Protein AF-A0A0J1FDX6-F1 (afdb_monomer)

Solvent-accessible surface area (backbone atoms only — not comparable to full-atom values): 6084 Å² total; per-residue (Å²): 133,72,63,88,45,52,16,79,81,80,66,46,76,56,64,46,53,91,43,56,35,34,29,52,36,88,96,38,84,46,43,26,41,50,69,58,42,59,62,47,52,75,43,85,49,39,83,59,33,49,87,58,44,71,69,39,67,69,52,52,52,49,52,52,52,50,41,54,49,44,51,54,49,23,64,74,68,70,49,64,82,60,47,67,64,51,48,48,60,59,50,52,46,52,49,49,41,64,75,47,63,70,47,42,46,127

pLDDT: mean 74.62, std 10.08, range [46.06, 89.12]

Radius of gyration: 16.0 Å; Cα contacts (8 Å, |Δi|>4): 128; chains: 1; bounding box: 41×34×38 Å

Secondary structure (DSSP, 8-state):
-PPPEEPTTT--EE-BGGGEEEEEETTEEEEEEHHHHHHHHTSGGGGTB-SS-TT-HHHHHHHHHHHHHHHHHHHHH--TTHHHHHHHHHHHHHHHHHHTGGGSB-

Structure (mmCIF, N/CA/C/O backbone):
data_AF-A0A0J1FDX6-F1
#
_entry.id   AF-A0A0J1FDX6-F1
#
loop_
_atom_site.group_PDB
_atom_site.id
_atom_site.type_symbol
_atom_site.label_atom_id
_atom_site.label_alt_id
_atom_site.label_comp_id
_atom_site.label_asym_id
_atom_site.label_entity_id
_atom_site.label_seq_id
_atom_site.pdbx_PDB_ins_code
_atom_site.Cartn_x
_atom_site.Cartn_y
_atom_site.Cartn_z
_atom_site.occupancy
_atom_site.B_iso_or_equiv
_atom_site.auth_seq_id
_atom_site.auth_comp_id
_atom_site.auth_asym_id
_atom_site.auth_atom_id
_atom_site.pdbx_PDB_model_num
ATOM 1 N N . MET A 1 1 ? -17.006 16.453 -0.787 1.00 46.06 1 MET A N 1
ATOM 2 C CA . MET A 1 1 ? -17.830 15.560 0.056 1.00 46.06 1 MET A CA 1
ATOM 3 C C . MET A 1 1 ? -16.911 14.515 0.668 1.00 46.06 1 MET A C 1
ATOM 5 O O . MET A 1 1 ? -16.225 13.840 -0.091 1.00 46.06 1 MET A O 1
ATOM 9 N N . LYS A 1 2 ? -16.816 14.439 2.001 1.00 56.53 2 LYS A N 1
ATOM 10 C CA . LYS A 1 2 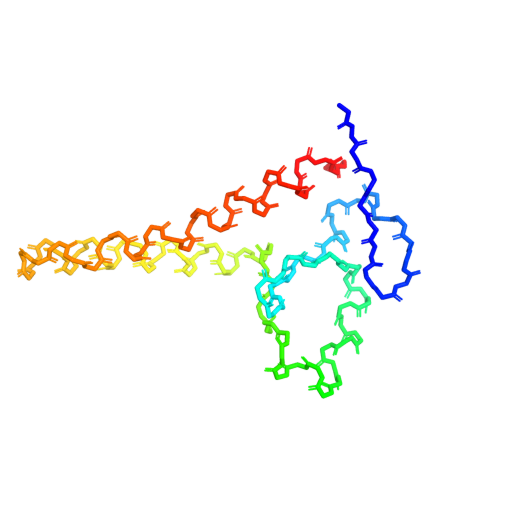? -16.143 13.319 2.676 1.00 56.53 2 LYS A CA 1
ATOM 11 C C . LYS A 1 2 ? -17.104 12.137 2.626 1.00 56.53 2 LYS A C 1
ATOM 13 O O . LYS A 1 2 ? -18.248 12.289 3.042 1.00 56.53 2 LYS A O 1
ATOM 18 N N . ARG A 1 3 ? -16.691 11.032 2.009 1.00 66.00 3 ARG A N 1
ATOM 19 C CA . ARG A 1 3 ? -17.470 9.794 2.041 1.00 66.00 3 ARG A CA 1
ATOM 20 C C . ARG A 1 3 ? -17.063 9.055 3.318 1.00 66.00 3 ARG A C 1
ATOM 22 O O . ARG A 1 3 ? -15.856 8.878 3.485 1.00 66.00 3 ARG A O 1
ATOM 29 N N . PRO A 1 4 ? -18.007 8.687 4.199 1.00 72.88 4 PRO A N 1
ATOM 30 C CA . PRO A 1 4 ? -17.687 7.859 5.353 1.00 72.88 4 PRO A CA 1
ATOM 31 C C . PRO A 1 4 ? -17.136 6.520 4.853 1.00 72.88 4 PRO A C 1
ATOM 33 O O . PRO A 1 4 ? -17.636 5.958 3.872 1.00 72.88 4 PRO A O 1
ATOM 36 N N . ILE A 1 5 ? -16.050 6.061 5.468 1.00 80.88 5 ILE A N 1
ATOM 37 C CA . ILE A 1 5 ? -15.396 4.797 5.126 1.00 80.88 5 ILE 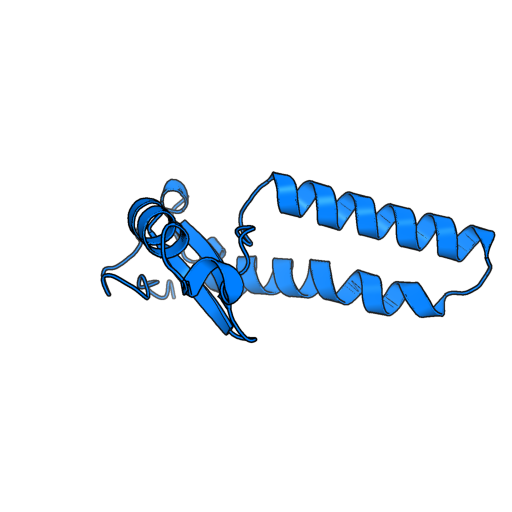A CA 1
ATOM 38 C C . ILE A 1 5 ? -15.783 3.798 6.199 1.00 80.88 5 ILE A C 1
ATOM 40 O O . ILE A 1 5 ? -15.547 4.037 7.376 1.00 80.88 5 ILE A O 1
ATOM 44 N N . TYR A 1 6 ? -16.365 2.678 5.785 1.00 84.88 6 TYR A N 1
ATOM 45 C CA . TYR A 1 6 ? -16.818 1.637 6.698 1.00 84.88 6 TYR A CA 1
ATOM 46 C C . TYR A 1 6 ? -15.839 0.470 6.710 1.00 84.88 6 TYR A C 1
ATOM 48 O O . TYR A 1 6 ? -15.299 0.081 5.670 1.00 84.88 6 TYR A O 1
ATOM 56 N N . CYS A 1 7 ? -15.631 -0.109 7.886 1.00 86.31 7 CYS A N 1
ATOM 57 C CA . CYS A 1 7 ? -14.858 -1.331 8.026 1.00 86.31 7 CYS A CA 1
ATOM 58 C C . CYS A 1 7 ? -15.628 -2.525 7.445 1.00 86.31 7 CYS A C 1
ATOM 60 O O . CYS A 1 7 ? -16.773 -2.764 7.814 1.00 86.31 7 CYS A O 1
ATOM 62 N N . GLU A 1 8 ? -14.990 -3.348 6.609 1.00 85.38 8 GLU A N 1
ATOM 63 C CA . GLU A 1 8 ? -15.662 -4.524 6.023 1.00 85.38 8 GLU A CA 1
ATOM 64 C C . GLU A 1 8 ? -15.972 -5.650 7.028 1.00 85.38 8 GLU A C 1
ATOM 66 O O . GLU A 1 8 ? -16.735 -6.555 6.703 1.00 85.38 8 GLU A O 1
ATOM 71 N N . LYS A 1 9 ? -15.408 -5.602 8.243 1.00 84.50 9 LYS A N 1
ATOM 72 C CA . LYS A 1 9 ? -15.629 -6.618 9.284 1.00 84.50 9 LYS A CA 1
ATOM 73 C C . LYS A 1 9 ? -16.714 -6.232 10.284 1.00 84.50 9 LYS A C 1
ATOM 75 O O . LYS A 1 9 ? -17.609 -7.026 10.547 1.00 84.50 9 LYS A O 1
ATOM 80 N N . CYS A 1 10 ? -16.604 -5.045 10.884 1.00 87.25 10 CYS A N 1
ATOM 81 C CA . CYS A 1 10 ? -17.553 -4.580 11.899 1.00 87.25 10 CYS A CA 1
ATOM 82 C C . CYS A 1 10 ? -18.652 -3.672 11.336 1.00 87.25 10 CYS A C 1
ATOM 84 O O . CYS A 1 10 ? -19.570 -3.342 12.076 1.00 87.25 10 CYS A O 1
ATOM 86 N N . TYR A 1 11 ? -18.569 -3.282 10.057 1.00 86.88 11 TYR A N 1
ATOM 87 C CA . TYR A 1 11 ? -19.492 -2.356 9.382 1.00 86.88 11 TYR A CA 1
ATOM 88 C C . TYR A 1 11 ? -19.595 -0.964 10.019 1.00 86.88 11 TYR A C 1
ATOM 90 O O . TYR A 1 11 ? -20.443 -0.170 9.621 1.00 86.88 11 TYR A O 1
ATOM 98 N N . ASP A 1 12 ? -18.711 -0.662 10.966 1.00 86.81 12 ASP A N 1
ATOM 99 C CA . ASP A 1 12 ? -18.662 0.616 11.664 1.00 86.81 12 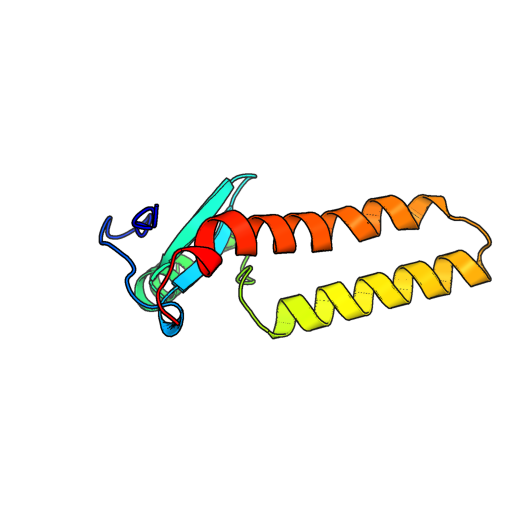ASP A CA 1
ATOM 100 C C . ASP A 1 12 ? -17.812 1.639 10.895 1.00 86.81 12 ASP A C 1
ATOM 102 O O . ASP A 1 12 ? -16.958 1.261 10.079 1.00 86.81 12 ASP A O 1
ATOM 106 N N . GLU A 1 13 ? -18.064 2.927 11.129 1.00 87.06 13 GLU A N 1
ATOM 107 C CA . GLU A 1 13 ? -17.348 4.020 10.465 1.00 87.06 13 GLU A CA 1
ATOM 108 C C . GLU A 1 13 ? -15.924 4.160 11.017 1.00 87.06 13 GLU A C 1
ATOM 110 O O . GLU A 1 13 ? -15.701 4.201 12.223 1.00 87.06 13 GLU A O 1
ATOM 115 N N . ILE A 1 14 ? -14.950 4.261 10.113 1.00 84.88 14 ILE A N 1
ATOM 116 C CA . ILE A 1 14 ? -13.564 4.584 10.441 1.00 84.88 14 ILE A CA 1
ATOM 117 C C . ILE A 1 14 ? -13.441 6.108 10.400 1.00 84.88 14 ILE A C 1
ATOM 119 O O . ILE A 1 14 ? -13.520 6.710 9.329 1.00 8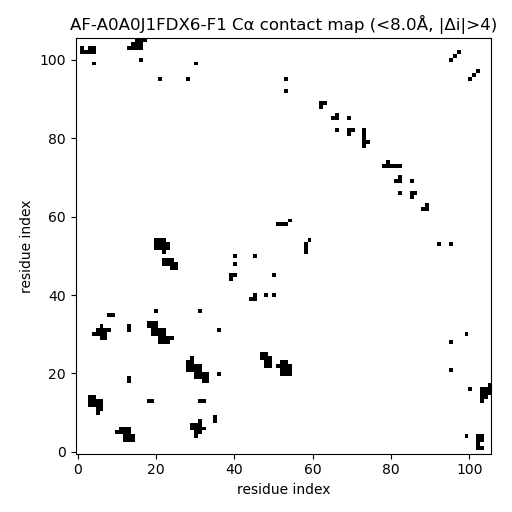4.88 14 ILE A O 1
ATOM 123 N N . GLU A 1 15 ? -13.249 6.741 11.556 1.00 79.00 15 GLU A N 1
ATOM 124 C CA . GLU A 1 15 ? -13.136 8.205 11.649 1.00 79.00 15 GLU A CA 1
ATOM 125 C C . GLU A 1 15 ? -11.691 8.710 11.500 1.00 79.00 15 GLU A C 1
ATOM 127 O O . GLU A 1 15 ? -11.453 9.786 10.932 1.00 79.00 15 GLU A O 1
ATOM 132 N N . TYR A 1 16 ? -10.726 7.926 11.995 1.00 77.94 16 TYR A N 1
ATOM 133 C CA . TYR A 1 16 ? -9.322 8.317 12.130 1.00 77.94 16 TYR A CA 1
ATOM 134 C C . TYR A 1 16 ? -8.411 7.550 11.175 1.00 77.94 16 TYR A C 1
ATOM 136 O O . TYR A 1 1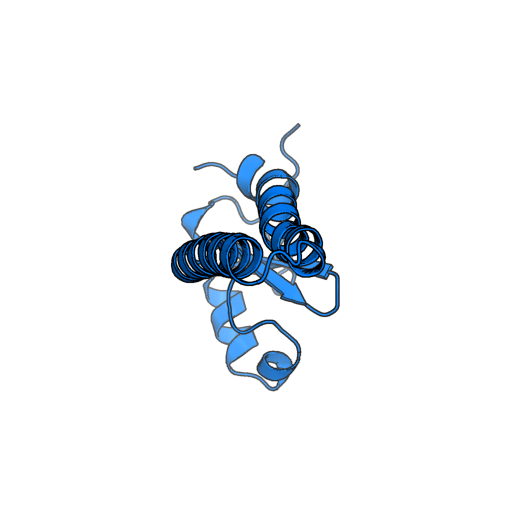6 ? -8.470 6.324 11.069 1.00 77.94 16 TYR A O 1
ATOM 144 N N . CYS A 1 17 ? -7.487 8.269 10.533 1.00 74.62 17 CYS A N 1
ATOM 145 C CA . CYS A 1 17 ? -6.493 7.656 9.651 1.00 74.62 17 CYS A CA 1
ATOM 146 C C . CYS A 1 17 ? -5.537 6.705 10.403 1.00 74.62 17 CYS A C 1
ATOM 148 O O . CYS A 1 17 ? -5.053 5.736 9.826 1.00 74.62 17 CYS A O 1
ATOM 150 N N . SER A 1 18 ? -5.308 6.932 11.703 1.00 75.88 18 SER A N 1
ATOM 151 C CA . SER A 1 18 ? -4.471 6.072 12.554 1.00 75.88 18 SER A CA 1
ATOM 152 C C . SER A 1 18 ? -5.044 4.673 12.780 1.00 75.88 18 SER A C 1
ATOM 154 O O . SER A 1 18 ? -4.293 3.751 13.079 1.00 75.88 18 SER A O 1
ATOM 156 N N . GLU A 1 19 ? -6.363 4.514 12.663 1.00 78.62 19 GLU A N 1
ATOM 157 C CA . GLU A 1 19 ? -7.047 3.232 12.858 1.00 78.62 19 GLU A CA 1
ATOM 158 C C . GLU A 1 19 ? -7.359 2.536 11.528 1.00 78.62 19 GLU A C 1
ATOM 160 O O . GLU A 1 19 ? -7.785 1.380 11.522 1.00 78.62 19 GLU A O 1
ATOM 165 N N . LEU A 1 20 ? -7.125 3.221 10.403 1.00 82.44 20 LEU A N 1
ATOM 166 C CA . LEU A 1 20 ? -7.376 2.715 9.064 1.00 82.44 20 LEU A CA 1
ATOM 167 C C . LEU A 1 20 ? -6.272 1.752 8.619 1.00 82.44 20 LEU A C 1
ATOM 169 O O . LEU A 1 20 ? -5.132 2.139 8.349 1.00 82.44 20 LEU A O 1
ATOM 173 N N . VAL A 1 21 ? -6.678 0.519 8.347 1.00 81.62 21 VAL A N 1
ATOM 174 C CA . VAL A 1 21 ? -5.889 -0.446 7.593 1.00 81.62 21 VAL A CA 1
ATOM 175 C C . VAL A 1 21 ? -6.541 -0.704 6.245 1.00 81.62 21 VAL A C 1
ATOM 177 O O . VAL A 1 21 ? -7.639 -1.250 6.148 1.00 81.62 21 VAL A O 1
ATOM 180 N N . VAL A 1 22 ? -5.834 -0.339 5.178 1.00 81.75 22 VAL A N 1
ATOM 181 C CA . VAL A 1 22 ? -6.231 -0.679 3.810 1.00 81.75 22 VAL A CA 1
ATOM 182 C C . VAL A 1 22 ? -5.511 -1.942 3.374 1.00 81.75 22 VAL A C 1
ATOM 184 O O . VAL A 1 22 ? -4.300 -2.068 3.565 1.00 81.75 22 VAL A O 1
ATOM 187 N N . VAL A 1 23 ? -6.231 -2.859 2.740 1.00 78.44 23 VAL A N 1
ATOM 188 C CA . VAL A 1 23 ? -5.668 -4.076 2.147 1.00 78.44 23 VAL A CA 1
ATOM 189 C C . VAL A 1 23 ? -6.219 -4.343 0.760 1.00 78.44 23 VAL A C 1
ATOM 191 O O . VAL A 1 23 ? -7.336 -3.949 0.424 1.00 78.44 23 VAL A O 1
ATOM 194 N N . PHE A 1 24 ? -5.412 -5.029 -0.049 1.00 74.25 24 PHE A N 1
ATOM 195 C CA . PHE A 1 24 ? -5.816 -5.503 -1.363 1.00 74.25 24 PHE A CA 1
ATOM 196 C C . PHE A 1 24 ? -6.218 -6.973 -1.253 1.00 74.25 24 PHE A C 1
ATOM 198 O O . PHE A 1 24 ? -5.379 -7.844 -1.016 1.00 74.25 24 PHE A O 1
ATOM 205 N N . ARG A 1 25 ? -7.508 -7.264 -1.413 1.00 71.69 25 ARG A N 1
ATOM 206 C CA . ARG A 1 25 ? -8.048 -8.628 -1.387 1.00 71.69 25 ARG A CA 1
ATOM 207 C C . ARG A 1 25 ? -8.688 -8.920 -2.738 1.00 71.69 25 ARG A C 1
ATOM 209 O O . ARG A 1 25 ? -9.644 -8.247 -3.101 1.00 71.69 25 ARG A O 1
ATOM 216 N N . PHE A 1 26 ? -8.168 -9.908 -3.475 1.00 66.00 26 PHE A N 1
ATOM 217 C CA . PHE A 1 26 ? -8.747 -10.402 -4.741 1.00 66.00 26 PHE A CA 1
ATOM 218 C C . PHE A 1 26 ? -9.268 -9.283 -5.670 1.00 66.00 26 PHE A C 1
ATOM 220 O O . PHE A 1 26 ? -10.436 -9.264 -6.042 1.00 66.00 26 PHE A O 1
ATOM 227 N N . LEU A 1 27 ? -8.399 -8.330 -6.033 1.00 67.81 27 LEU A N 1
ATOM 228 C CA . LEU A 1 27 ? -8.712 -7.186 -6.914 1.00 67.81 27 LEU A CA 1
ATOM 229 C C . LEU A 1 27 ? -9.621 -6.093 -6.322 1.00 67.81 27 LEU A C 1
ATOM 231 O O . LEU A 1 27 ? -9.929 -5.125 -7.016 1.00 67.81 27 LEU A O 1
ATOM 235 N N . LYS A 1 28 ? -10.008 -6.188 -5.048 1.00 72.88 28 LYS A N 1
ATOM 236 C CA . LYS A 1 28 ? -10.758 -5.151 -4.334 1.00 72.88 28 LYS A CA 1
ATOM 237 C C . LYS A 1 28 ? -9.881 -4.489 -3.271 1.00 72.88 28 LYS A C 1
ATOM 239 O O . LYS A 1 28 ? -9.097 -5.147 -2.586 1.00 72.88 28 LYS A O 1
ATOM 244 N N . ILE A 1 29 ? -10.030 -3.175 -3.133 1.00 76.25 29 ILE A N 1
ATOM 245 C CA . ILE A 1 29 ? -9.459 -2.419 -2.018 1.00 76.25 29 ILE A CA 1
ATOM 246 C C . ILE A 1 29 ? -10.481 -2.446 -0.883 1.00 76.25 29 ILE A C 1
ATOM 248 O O . ILE A 1 29 ? -11.610 -1.990 -1.062 1.00 76.25 29 ILE A O 1
ATOM 252 N N . CYS A 1 30 ? -10.081 -2.986 0.262 1.00 80.44 30 CYS A N 1
ATOM 253 C CA . CYS A 1 30 ? -10.922 -3.107 1.448 1.00 80.44 30 CYS A CA 1
ATOM 254 C C . CYS A 1 30 ? -10.317 -2.294 2.599 1.00 80.44 30 CYS A C 1
ATOM 256 O O . CYS A 1 30 ? -9.096 -2.279 2.774 1.00 80.44 30 CYS A O 1
ATOM 258 N N . ALA A 1 31 ? -11.176 -1.649 3.387 1.00 85.19 31 ALA A N 1
ATOM 259 C CA . ALA A 1 31 ? -10.801 -0.896 4.578 1.00 85.19 31 ALA A CA 1
ATOM 260 C C . ALA A 1 31 ? -11.216 -1.658 5.845 1.00 85.19 31 ALA A C 1
ATOM 262 O O . ALA A 1 31 ? -12.316 -2.208 5.926 1.00 85.19 31 ALA A O 1
ATOM 263 N N . TYR A 1 32 ? -10.333 -1.683 6.837 1.00 85.19 32 TYR A N 1
ATOM 264 C CA . TYR A 1 32 ? -10.543 -2.327 8.127 1.00 85.19 32 TYR A CA 1
ATOM 265 C C . TYR A 1 32 ? -10.044 -1.428 9.258 1.00 85.19 32 TYR A C 1
ATOM 267 O O . TYR A 1 32 ? -9.100 -0.669 9.063 1.00 85.19 32 TYR A O 1
ATOM 275 N N . HIS A 1 33 ? -10.634 -1.555 10.447 1.00 88.81 33 HIS A N 1
ATOM 276 C CA . HIS A 1 33 ? -9.989 -1.081 11.672 1.00 88.81 33 HIS A CA 1
ATOM 277 C C . HIS A 1 33 ? -8.746 -1.927 11.972 1.00 88.81 33 HIS A C 1
ATOM 279 O O . HIS A 1 33 ? -8.762 -3.135 11.728 1.00 88.81 33 HIS A O 1
ATOM 285 N N . ASP A 1 34 ? -7.718 -1.338 12.580 1.00 83.44 34 ASP A N 1
ATOM 286 C CA . ASP A 1 34 ? -6.477 -2.038 12.949 1.00 83.44 34 ASP A CA 1
ATOM 287 C C . ASP A 1 34 ? -6.729 -3.311 13.784 1.00 83.44 34 ASP A C 1
ATOM 289 O O . ASP A 1 34 ? -6.247 -4.400 13.466 1.00 83.44 34 ASP A O 1
ATOM 293 N N . LYS A 1 35 ? -7.626 -3.224 14.775 1.00 84.38 35 LYS A N 1
ATOM 294 C CA . LYS A 1 35 ? -8.056 -4.381 15.584 1.00 84.38 35 LYS A CA 1
ATOM 295 C C . LYS A 1 35 ? -8.764 -5.446 14.742 1.00 84.38 35 LYS A C 1
ATOM 297 O O . LYS A 1 35 ? -8.446 -6.631 14.827 1.00 84.38 35 LYS A O 1
ATOM 302 N N . CYS A 1 36 ? -9.705 -5.023 13.895 1.00 84.62 36 CYS A N 1
ATOM 303 C CA . CYS A 1 36 ? -10.452 -5.926 13.021 1.00 84.62 36 CYS A CA 1
ATOM 304 C C . CYS A 1 36 ? -9.534 -6.644 12.027 1.00 84.62 36 CYS A C 1
ATOM 306 O O . CYS A 1 36 ? -9.741 -7.830 11.765 1.00 84.62 36 CYS A O 1
ATOM 308 N N . TYR A 1 37 ? -8.522 -5.939 11.517 1.00 82.88 37 TYR A N 1
ATOM 309 C CA . TYR A 1 37 ? -7.497 -6.468 10.632 1.00 82.88 37 TYR A CA 1
ATOM 310 C C . TYR A 1 37 ? -6.616 -7.502 11.334 1.00 82.88 37 TYR A C 1
ATOM 312 O O . TYR A 1 37 ? -6.450 -8.606 10.817 1.00 82.88 37 TYR A O 1
ATOM 320 N N . ALA A 1 38 ? -6.114 -7.199 12.535 1.00 80.88 38 ALA A N 1
ATOM 321 C CA . ALA A 1 38 ? -5.314 -8.137 13.321 1.00 80.88 38 ALA A CA 1
ATOM 322 C C . ALA A 1 38 ? -6.067 -9.451 13.599 1.00 80.88 38 ALA A C 1
ATOM 324 O O . ALA A 1 38 ? -5.486 -10.535 13.522 1.00 80.88 38 ALA A O 1
ATOM 325 N N . ASP A 1 39 ? -7.371 -9.370 13.861 1.00 80.81 39 ASP A N 1
ATOM 326 C CA . ASP A 1 39 ? -8.217 -10.547 14.056 1.00 80.81 39 ASP A CA 1
ATOM 327 C C . ASP A 1 39 ? -8.525 -11.294 12.745 1.00 80.81 39 ASP A C 1
ATOM 329 O O . ASP A 1 39 ? -8.699 -12.508 12.757 1.00 80.81 39 ASP A O 1
ATOM 333 N N . GLU A 1 40 ? -8.617 -10.594 11.609 1.00 76.31 40 GLU A N 1
ATOM 334 C CA . GLU A 1 40 ? -8.807 -11.199 10.277 1.00 76.31 40 GLU A CA 1
ATOM 335 C C . GLU A 1 40 ? -7.555 -11.980 9.832 1.00 76.31 40 GLU A C 1
ATOM 337 O O . GLU A 1 40 ? -7.653 -13.061 9.249 1.00 76.31 40 GLU A O 1
ATOM 342 N N . MET A 1 41 ? -6.372 -11.449 10.155 1.00 70.88 41 MET A N 1
ATOM 343 C CA . MET A 1 41 ? -5.056 -11.986 9.784 1.00 70.88 41 MET A CA 1
ATOM 344 C C . MET A 1 41 ? -4.679 -13.255 10.552 1.00 70.88 41 MET A C 1
ATOM 346 O O . MET A 1 41 ? -3.904 -14.068 10.057 1.00 70.88 41 MET A O 1
ATOM 350 N N . LYS A 1 42 ? -5.238 -13.452 11.751 1.00 68.44 42 LYS A N 1
ATOM 351 C CA . LYS A 1 42 ? -5.049 -14.680 12.542 1.00 68.44 42 LYS A CA 1
ATOM 352 C C . LYS A 1 42 ? -5.812 -15.889 11.979 1.00 68.44 42 LYS A C 1
ATOM 354 O O . LYS A 1 42 ? -5.557 -17.009 12.413 1.00 68.44 42 LYS A O 1
ATOM 359 N N . GLY A 1 43 ? -6.749 -15.685 11.049 1.00 64.44 43 GLY A N 1
ATOM 360 C CA . GLY A 1 43 ? -7.547 -16.750 10.432 1.00 64.44 43 GLY A CA 1
ATOM 361 C C . GLY A 1 43 ? -7.001 -17.270 9.093 1.00 64.44 43 GLY A C 1
ATOM 362 O O . GLY A 1 43 ? -6.017 -16.774 8.550 1.00 64.44 43 GLY A O 1
ATOM 363 N N . LEU A 1 44 ? -7.718 -18.235 8.497 1.00 54.75 44 LEU A N 1
ATOM 364 C CA . LEU A 1 44 ? -7.457 -18.802 7.155 1.00 54.75 44 LEU A CA 1
ATOM 365 C C . LEU A 1 44 ? -7.483 -17.759 6.015 1.00 54.75 44 LEU A C 1
ATOM 367 O O . LEU A 1 44 ? -6.959 -18.008 4.929 1.00 54.75 44 LEU A O 1
ATOM 371 N N . ASN A 1 45 ? -8.040 -16.569 6.262 1.00 53.41 45 ASN A N 1
ATOM 372 C CA . ASN A 1 45 ? -8.100 -15.472 5.294 1.00 53.41 45 ASN A CA 1
ATOM 373 C C . ASN A 1 45 ? -6.740 -14.797 5.044 1.00 53.41 45 ASN A C 1
ATOM 375 O O . ASN A 1 45 ? -6.616 -14.063 4.062 1.00 53.41 45 ASN A O 1
ATOM 379 N N . GLY A 1 46 ? -5.708 -15.053 5.857 1.00 55.16 46 GLY A N 1
ATOM 380 C CA . GLY A 1 46 ? -4.351 -14.530 5.632 1.00 55.16 46 GLY A CA 1
ATOM 381 C C . GLY A 1 46 ? -3.674 -15.040 4.348 1.00 55.16 46 GLY A C 1
ATOM 382 O O . GLY A 1 46 ? -2.734 -14.421 3.862 1.00 55.16 46 GLY A O 1
ATOM 383 N N . MET A 1 47 ? -4.157 -16.138 3.746 1.00 50.78 47 MET A N 1
ATOM 384 C CA . MET A 1 47 ? -3.668 -16.602 2.431 1.00 50.78 47 MET A CA 1
ATOM 385 C C . MET A 1 47 ? -4.292 -15.843 1.246 1.00 50.78 47 MET A C 1
ATOM 387 O O . MET A 1 47 ? -3.741 -15.852 0.149 1.00 50.78 47 MET A O 1
ATOM 391 N N . VAL A 1 48 ? -5.444 -15.199 1.456 1.00 50.91 48 VAL A N 1
ATOM 392 C CA . VAL A 1 48 ? -6.277 -14.543 0.424 1.00 50.91 48 VAL A CA 1
ATOM 393 C C . VAL A 1 48 ? -6.181 -13.016 0.525 1.00 50.91 48 VAL A C 1
ATOM 395 O O . VAL A 1 48 ? -6.297 -12.295 -0.468 1.00 50.91 48 VAL A O 1
ATOM 398 N N . THR A 1 49 ? -5.967 -12.513 1.737 1.00 53.59 49 THR A N 1
ATOM 399 C CA . THR A 1 49 ? -5.775 -11.094 2.039 1.00 53.59 49 THR A CA 1
ATOM 400 C C . THR A 1 49 ? -4.284 -10.804 1.988 1.00 53.59 49 THR A C 1
ATOM 402 O O . THR A 1 49 ? -3.509 -11.533 2.600 1.00 53.59 49 THR A O 1
ATOM 405 N N . SER A 1 50 ? -3.854 -9.771 1.260 1.00 55.78 50 SER A N 1
ATOM 406 C CA . SER A 1 50 ? -2.444 -9.382 1.262 1.00 55.78 50 SER A CA 1
ATOM 407 C C . SER A 1 50 ? -1.985 -9.126 2.704 1.00 55.78 50 SER A C 1
ATOM 409 O O . SER A 1 50 ? -2.450 -8.172 3.322 1.00 55.78 50 SER A O 1
ATOM 411 N N . ASN A 1 51 ? -1.059 -9.941 3.227 1.00 60.78 51 ASN A N 1
ATOM 412 C CA . ASN A 1 51 ? -0.499 -9.781 4.581 1.00 60.78 51 ASN A CA 1
ATOM 413 C C . ASN A 1 51 ? 0.242 -8.445 4.787 1.00 60.78 51 ASN A C 1
ATOM 415 O O . ASN A 1 51 ? 0.680 -8.108 5.886 1.00 60.78 51 ASN A O 1
ATOM 419 N N . THR A 1 52 ? 0.416 -7.678 3.720 1.00 60.88 52 THR A N 1
ATOM 420 C CA . THR A 1 52 ? 0.961 -6.333 3.736 1.00 60.88 52 THR A CA 1
ATOM 421 C C . THR A 1 52 ? -0.170 -5.332 3.569 1.00 60.88 52 THR A C 1
ATOM 423 O O . THR A 1 52 ? -0.864 -5.307 2.550 1.00 60.88 52 THR A O 1
ATOM 426 N N . SER A 1 53 ? -0.345 -4.470 4.570 1.00 66.31 53 SER A N 1
ATOM 427 C CA . SER A 1 53 ? -1.271 -3.352 4.459 1.00 66.31 53 SER A CA 1
ATOM 428 C C . SE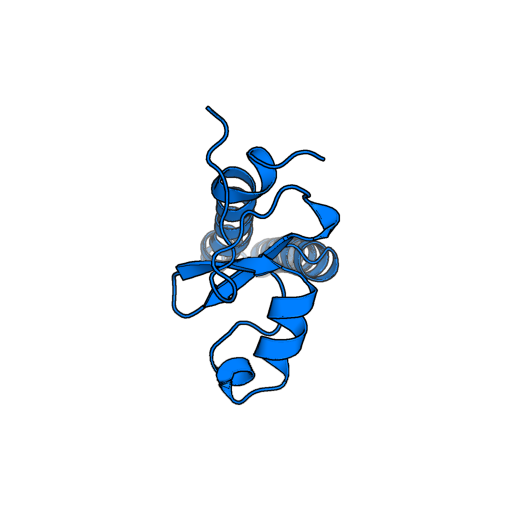R A 1 53 ? -0.807 -2.400 3.351 1.00 66.31 53 SER A C 1
ATOM 430 O O . SER A 1 53 ? 0.369 -2.030 3.232 1.00 66.31 53 SER A O 1
ATOM 432 N N . LEU A 1 54 ? -1.757 -1.979 2.519 1.00 65.50 54 LEU A N 1
ATOM 433 C CA . LEU A 1 54 ? -1.580 -0.962 1.485 1.00 65.50 54 LEU A CA 1
ATOM 434 C C . LEU A 1 54 ? -1.285 0.428 2.070 1.00 65.50 54 LEU A C 1
ATOM 436 O O . LEU A 1 54 ? -0.913 1.312 1.316 1.00 65.50 54 LEU A O 1
ATOM 440 N N . ASN A 1 55 ? -1.395 0.619 3.384 1.00 67.38 55 ASN A N 1
ATOM 441 C CA . ASN A 1 55 ? -0.994 1.855 4.060 1.00 67.38 55 ASN A CA 1
ATOM 442 C C . ASN A 1 55 ? 0.311 1.696 4.876 1.00 67.38 55 ASN A C 1
ATOM 444 O O . ASN A 1 55 ? 0.813 2.641 5.473 1.00 67.38 55 ASN A O 1
ATOM 448 N N . SER A 1 56 ? 0.934 0.508 4.907 1.00 67.69 56 SER A N 1
ATOM 449 C CA . SER A 1 56 ? 2.196 0.364 5.643 1.00 67.69 56 SER A CA 1
ATOM 450 C C . SER A 1 56 ? 3.307 1.196 4.998 1.00 67.69 56 SER A C 1
ATOM 452 O O . SER A 1 56 ? 3.555 1.094 3.788 1.00 67.69 56 SER A O 1
ATOM 454 N N . LEU A 1 57 ? 4.033 1.940 5.840 1.00 67.12 57 LEU A N 1
ATOM 455 C CA . LEU A 1 57 ? 5.246 2.679 5.483 1.00 67.12 57 LEU A CA 1
ATOM 456 C C . LEU A 1 57 ? 6.285 1.761 4.824 1.00 67.12 57 LEU A C 1
ATOM 458 O O . LEU A 1 57 ? 6.858 2.104 3.794 1.00 67.12 57 LEU A O 1
ATOM 462 N N . THR A 1 58 ? 6.436 0.540 5.340 1.00 67.69 58 THR A N 1
ATOM 463 C CA . THR A 1 58 ? 7.323 -0.495 4.792 1.00 67.69 58 THR A CA 1
ATOM 464 C C . THR A 1 58 ? 7.007 -0.813 3.335 1.00 67.69 58 THR A C 1
ATOM 466 O O . THR A 1 58 ? 7.905 -0.937 2.510 1.00 67.69 58 THR A O 1
ATOM 469 N N . ALA A 1 59 ? 5.727 -0.898 2.982 1.00 68.69 59 ALA A N 1
ATOM 470 C CA . ALA A 1 59 ? 5.328 -1.220 1.624 1.00 68.69 59 ALA A CA 1
ATOM 471 C C . ALA A 1 59 ? 5.464 -0.014 0.670 1.00 68.69 59 ALA A C 1
ATOM 473 O O . ALA A 1 59 ? 5.770 -0.224 -0.500 1.00 68.69 59 ALA A O 1
ATOM 474 N N . ASN A 1 60 ? 5.380 1.233 1.159 1.00 73.31 60 ASN A N 1
ATOM 475 C CA . ASN A 1 60 ? 5.792 2.411 0.377 1.00 73.31 60 ASN A CA 1
ATOM 476 C C . ASN A 1 60 ? 7.297 2.385 0.074 1.00 73.31 60 ASN A C 1
ATOM 478 O O . ASN A 1 60 ? 7.698 2.601 -1.068 1.00 73.31 60 ASN A O 1
ATOM 482 N N . VAL A 1 61 ? 8.124 2.072 1.077 1.00 77.88 61 VAL A N 1
ATOM 483 C CA . VAL A 1 61 ? 9.582 1.958 0.911 1.00 77.88 61 VAL A CA 1
ATOM 484 C C . VAL A 1 61 ? 9.931 0.849 -0.082 1.00 77.88 61 VAL A C 1
ATOM 486 O O . VAL A 1 61 ? 10.741 1.070 -0.978 1.00 77.88 61 VAL A O 1
ATOM 489 N N . ILE A 1 62 ? 9.281 -0.316 0.017 1.00 79.81 62 ILE A N 1
ATOM 490 C CA . ILE A 1 62 ? 9.497 -1.440 -0.905 1.00 79.81 62 ILE A CA 1
ATOM 491 C C . ILE A 1 62 ? 9.088 -1.072 -2.336 1.00 79.81 62 ILE A C 1
ATOM 493 O O . ILE A 1 62 ? 9.859 -1.324 -3.259 1.00 79.81 62 ILE A O 1
ATOM 497 N N . VAL A 1 63 ? 7.914 -0.458 -2.540 1.00 80.31 63 VAL A N 1
ATOM 498 C CA . VAL A 1 63 ? 7.456 -0.037 -3.878 1.00 80.31 63 VAL A CA 1
ATOM 499 C C . VAL A 1 63 ? 8.401 1.006 -4.474 1.00 80.31 63 VAL A C 1
ATOM 501 O O . VAL A 1 63 ? 8.776 0.887 -5.640 1.00 80.31 63 VAL A O 1
ATOM 504 N N . GLY A 1 64 ? 8.840 1.985 -3.677 1.00 81.12 64 GLY A N 1
ATOM 505 C CA . GLY A 1 64 ? 9.828 2.973 -4.105 1.00 81.12 64 GLY A CA 1
ATOM 506 C C . GLY A 1 64 ? 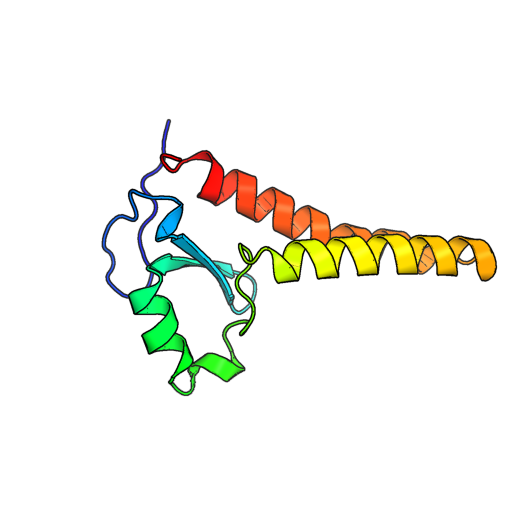11.155 2.324 -4.500 1.00 81.12 64 GLY A C 1
ATOM 507 O O . GLY A 1 64 ? 11.652 2.553 -5.600 1.00 81.12 64 GLY A O 1
ATOM 508 N N . MET A 1 65 ? 11.698 1.451 -3.648 1.00 84.25 65 MET A N 1
ATOM 509 C CA . MET A 1 65 ? 12.946 0.735 -3.920 1.00 84.25 65 MET A CA 1
ATOM 510 C C . MET A 1 65 ? 12.843 -0.125 -5.186 1.00 84.25 65 MET A C 1
ATOM 512 O O . MET A 1 65 ? 13.743 -0.092 -6.023 1.00 84.25 65 MET A O 1
ATOM 516 N N . TYR A 1 66 ? 11.731 -0.843 -5.363 1.00 83.75 66 TYR A N 1
ATOM 517 C CA . TYR A 1 66 ? 11.474 -1.664 -6.545 1.00 83.75 66 TYR A CA 1
ATOM 518 C C . TYR A 1 66 ? 11.420 -0.823 -7.826 1.00 83.75 66 TYR A C 1
ATOM 520 O O . TYR A 1 66 ? 12.024 -1.187 -8.834 1.00 83.75 66 TYR A O 1
ATOM 528 N N . PHE A 1 67 ? 10.761 0.336 -7.775 1.00 83.69 67 PHE A N 1
ATOM 529 C CA . PHE A 1 67 ? 10.691 1.273 -8.892 1.00 83.69 67 PHE A CA 1
ATOM 530 C C . PHE A 1 67 ? 12.081 1.761 -9.327 1.00 83.69 67 PHE A C 1
ATOM 532 O O . PHE A 1 67 ? 12.423 1.673 -10.510 1.00 83.69 67 PHE A O 1
ATOM 539 N N . PHE A 1 68 ? 12.919 2.198 -8.380 1.00 86.25 68 PHE A N 1
ATOM 540 C CA . PHE A 1 68 ? 14.294 2.614 -8.678 1.00 86.25 68 PHE A CA 1
ATOM 541 C C . PHE A 1 68 ? 15.142 1.468 -9.232 1.00 86.25 68 PHE A C 1
ATOM 543 O O . PHE A 1 68 ? 15.901 1.669 -10.180 1.00 86.25 68 PHE A O 1
ATOM 550 N N . LEU A 1 69 ? 14.984 0.259 -8.690 1.00 86.12 69 LEU A N 1
ATOM 551 C CA . LEU A 1 69 ? 15.713 -0.920 -9.146 1.00 86.12 69 LEU A CA 1
ATOM 552 C C . LEU A 1 69 ? 15.325 -1.297 -10.584 1.00 86.12 69 LEU A C 1
ATOM 554 O O . LEU A 1 69 ? 16.200 -1.559 -11.407 1.00 86.12 69 LEU A O 1
ATOM 558 N N . CYS A 1 70 ? 14.034 -1.245 -10.926 1.00 83.75 70 CYS A N 1
ATOM 559 C CA . CYS A 1 70 ? 13.559 -1.456 -12.294 1.00 83.75 70 CYS A CA 1
ATOM 560 C C . CYS A 1 70 ? 14.108 -0.412 -13.274 1.00 83.75 70 CYS A C 1
ATOM 562 O O . CYS A 1 70 ? 14.517 -0.782 -14.373 1.00 83.75 70 CYS A O 1
ATOM 564 N N . ILE A 1 71 ? 14.162 0.868 -12.889 1.00 84.12 71 ILE A N 1
ATOM 565 C CA . ILE A 1 71 ? 14.774 1.919 -13.718 1.00 84.12 71 ILE A CA 1
ATOM 566 C C . ILE A 1 71 ? 16.268 1.647 -13.911 1.00 84.12 71 ILE A C 1
ATOM 568 O O . ILE A 1 71 ? 16.760 1.680 -15.038 1.00 84.12 71 ILE A O 1
ATOM 572 N N . PHE A 1 72 ? 16.985 1.326 -12.833 1.00 87.19 72 PHE A N 1
ATOM 573 C CA . PHE A 1 72 ? 18.412 1.020 -12.877 1.00 87.19 72 PHE A CA 1
ATOM 574 C C . PHE A 1 72 ? 18.713 -0.155 -13.821 1.00 87.19 72 PHE A C 1
ATOM 576 O O . PHE A 1 72 ? 19.564 -0.051 -14.708 1.00 87.19 72 PHE A O 1
ATOM 583 N N . PHE A 1 73 ? 17.948 -1.245 -13.713 1.00 84.69 73 PHE A N 1
ATOM 584 C CA . PHE A 1 73 ? 18.066 -2.391 -14.616 1.00 84.69 73 PHE A CA 1
ATOM 585 C C . PHE A 1 73 ? 17.663 -2.067 -16.059 1.00 84.69 73 PHE A C 1
ATOM 587 O O . PHE A 1 73 ? 18.291 -2.580 -16.988 1.00 84.69 73 PHE A O 1
ATOM 594 N N . ALA A 1 74 ? 16.652 -1.224 -16.281 1.00 84.44 74 ALA A N 1
ATOM 595 C CA . ALA A 1 74 ? 16.238 -0.809 -17.623 1.00 84.44 74 ALA A CA 1
ATOM 596 C C . ALA A 1 74 ? 17.330 0.006 -18.336 1.00 84.44 74 ALA A C 1
ATOM 598 O O . ALA A 1 74 ? 17.553 -0.185 -19.533 1.00 84.44 74 ALA A O 1
ATOM 599 N N . ILE A 1 75 ? 18.056 0.852 -17.597 1.00 86.94 75 ILE A N 1
ATOM 600 C CA . ILE A 1 75 ? 19.189 1.626 -18.119 1.00 86.94 75 ILE A CA 1
ATOM 601 C C . ILE A 1 75 ? 20.343 0.695 -18.515 1.00 86.94 75 ILE A C 1
ATOM 603 O O . ILE A 1 75 ? 20.843 0.796 -19.634 1.00 86.94 75 ILE A O 1
ATOM 607 N N . ILE A 1 76 ? 20.725 -0.250 -17.645 1.00 89.12 76 ILE A N 1
ATOM 608 C CA . ILE A 1 76 ? 21.834 -1.191 -17.903 1.00 89.12 76 ILE A CA 1
ATOM 609 C C . ILE A 1 76 ? 21.507 -2.152 -19.048 1.00 89.12 76 ILE A C 1
ATOM 611 O O . ILE A 1 76 ? 22.309 -2.350 -19.957 1.00 89.12 76 ILE A O 1
ATOM 615 N N . SER A 1 77 ? 20.325 -2.765 -19.013 1.00 85.38 77 SER A N 1
ATOM 616 C CA . SER A 1 77 ? 19.921 -3.769 -20.005 1.00 85.38 77 SER A CA 1
ATOM 617 C C . SER A 1 77 ? 19.450 -3.160 -21.326 1.00 85.38 77 SER A C 1
ATOM 619 O O . SER A 1 77 ? 19.217 -3.895 -22.287 1.00 85.38 77 SER A O 1
ATOM 621 N N . ARG A 1 78 ? 19.267 -1.829 -21.377 1.00 82.94 78 ARG A N 1
ATOM 622 C CA . ARG A 1 78 ? 18.666 -1.081 -22.494 1.00 82.94 78 ARG A CA 1
ATOM 623 C C . ARG A 1 78 ? 17.258 -1.563 -22.879 1.00 82.94 78 ARG A C 1
ATOM 625 O O . ARG A 1 78 ? 16.745 -1.196 -23.936 1.00 82.94 78 ARG A O 1
ATOM 632 N N . ARG A 1 79 ? 16.619 -2.384 -22.037 1.00 80.50 79 ARG A N 1
ATOM 633 C CA . ARG A 1 79 ? 15.283 -2.952 -22.242 1.00 80.50 79 ARG A CA 1
ATOM 634 C C . ARG A 1 79 ? 14.289 -2.245 -21.332 1.00 80.50 79 ARG A C 1
ATOM 636 O O . ARG A 1 79 ? 14.265 -2.451 -20.125 1.00 80.50 79 ARG A O 1
ATOM 643 N N . TRP A 1 80 ? 13.421 -1.449 -21.942 1.00 78.44 80 TRP A N 1
ATOM 644 C CA . TRP A 1 80 ? 12.461 -0.595 -21.236 1.00 78.44 80 TRP A CA 1
ATOM 645 C C . TRP A 1 80 ? 11.121 -1.281 -20.934 1.00 78.44 80 TRP A C 1
ATOM 647 O O . TRP A 1 80 ? 10.262 -0.703 -20.278 1.00 78.44 80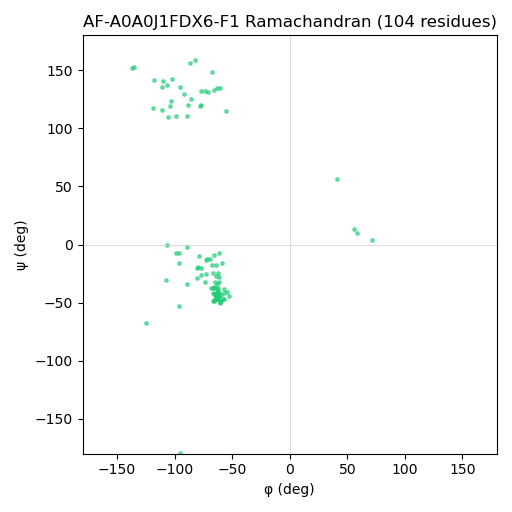 TRP A O 1
ATOM 657 N N . ILE A 1 81 ? 10.947 -2.532 -21.368 1.00 77.25 81 ILE A N 1
ATOM 658 C CA . ILE A 1 81 ? 9.686 -3.288 -21.269 1.00 77.25 81 ILE A CA 1
ATOM 659 C C . ILE A 1 81 ? 9.225 -3.495 -19.813 1.00 77.25 81 ILE A C 1
ATOM 661 O O . ILE A 1 81 ? 8.026 -3.565 -19.562 1.00 77.25 81 ILE A O 1
ATOM 665 N N . GLY A 1 82 ? 10.144 -3.543 -18.841 1.00 72.50 82 GLY A N 1
ATOM 666 C CA . GLY A 1 82 ? 9.802 -3.713 -17.419 1.00 72.50 82 GLY A CA 1
ATOM 667 C C . GLY A 1 82 ? 9.329 -2.438 -16.705 1.00 72.50 82 GLY A C 1
ATOM 668 O O . GLY A 1 82 ? 8.673 -2.523 -15.669 1.00 72.50 82 GLY A O 1
ATOM 669 N N . VAL A 1 83 ? 9.622 -1.256 -17.255 1.00 75.94 83 VAL A N 1
ATOM 670 C CA . VAL A 1 83 ? 9.290 0.046 -16.648 1.00 75.94 83 VAL A CA 1
ATOM 671 C C . VAL A 1 83 ? 7.776 0.292 -16.529 1.00 75.94 83 VAL A C 1
ATOM 673 O O . VAL A 1 83 ? 7.342 0.684 -15.445 1.00 75.94 83 VAL A O 1
ATOM 676 N N . PRO A 1 84 ? 6.936 0.042 -17.557 1.00 78.25 84 PRO A N 1
ATOM 677 C CA . PRO A 1 84 ? 5.492 0.242 -17.422 1.00 78.25 84 PRO A CA 1
ATOM 678 C C . PRO A 1 84 ? 4.857 -0.683 -16.374 1.00 78.25 84 PRO A C 1
ATOM 680 O O . PRO A 1 84 ? 3.957 -0.254 -15.660 1.00 78.25 84 PRO A O 1
ATOM 683 N N . ILE A 1 85 ? 5.359 -1.914 -16.212 1.00 75.38 85 ILE A N 1
ATOM 684 C CA . ILE A 1 85 ? 4.879 -2.852 -15.180 1.00 75.38 85 ILE A CA 1
ATOM 685 C C . ILE A 1 85 ? 5.223 -2.330 -13.780 1.00 75.38 85 ILE A C 1
ATOM 687 O O . ILE A 1 85 ? 4.381 -2.356 -12.884 1.00 75.38 85 ILE A O 1
ATOM 691 N N . ALA A 1 86 ? 6.430 -1.787 -13.602 1.00 73.94 86 ALA A N 1
ATOM 692 C CA . ALA A 1 86 ? 6.846 -1.177 -12.342 1.00 73.94 86 ALA A CA 1
ATOM 693 C C . ALA A 1 86 ? 5.994 0.047 -11.957 1.00 73.94 86 ALA A C 1
ATOM 695 O O . ALA A 1 86 ? 5.875 0.354 -10.774 1.00 73.94 86 ALA A O 1
ATOM 696 N N . PHE A 1 87 ? 5.367 0.717 -12.931 1.00 76.25 87 PHE A N 1
ATOM 697 C CA . PHE A 1 87 ? 4.483 1.865 -12.710 1.00 76.25 87 PHE A CA 1
ATOM 698 C C . PHE A 1 87 ? 3.084 1.483 -12.197 1.00 76.25 87 PHE A C 1
ATOM 700 O O . PHE A 1 87 ? 2.402 2.303 -11.584 1.00 76.25 87 PHE A O 1
ATOM 707 N N . ILE A 1 88 ? 2.654 0.233 -12.386 1.00 78.62 88 ILE A N 1
ATOM 708 C CA . ILE A 1 88 ? 1.319 -0.224 -11.969 1.00 78.62 88 ILE A CA 1
ATOM 709 C C . ILE A 1 88 ? 1.172 -0.173 -10.439 1.00 78.62 88 ILE A C 1
ATOM 711 O O . ILE A 1 88 ? 0.164 0.307 -9.924 1.00 78.62 88 ILE A O 1
ATOM 715 N N . LEU A 1 89 ? 2.193 -0.614 -9.699 1.00 74.94 89 LEU A N 1
ATOM 716 C CA . LEU A 1 89 ? 2.198 -0.636 -8.230 1.00 74.94 89 LEU A CA 1
ATOM 717 C C . LEU A 1 89 ? 2.039 0.759 -7.582 1.00 74.94 89 LEU A C 1
ATOM 719 O O . LEU A 1 89 ? 1.156 0.910 -6.730 1.00 74.94 89 LEU A O 1
ATOM 723 N N . PRO A 1 90 ? 2.815 1.796 -7.962 1.00 74.69 90 PRO A N 1
ATOM 724 C CA . PRO A 1 90 ? 2.611 3.145 -7.441 1.00 74.69 90 PRO A CA 1
ATOM 725 C C . PRO A 1 90 ? 1.266 3.745 -7.870 1.00 74.69 90 PRO A C 1
ATOM 727 O O . PRO A 1 90 ? 0.652 4.454 -7.074 1.00 74.69 90 PRO A O 1
ATOM 730 N N . CYS A 1 91 ? 0.742 3.420 -9.058 1.00 76.38 91 CYS A N 1
ATOM 731 C CA . CYS A 1 91 ? -0.609 3.835 -9.449 1.00 76.38 91 CYS A CA 1
ATOM 732 C C . CYS A 1 91 ? -1.694 3.242 -8.535 1.00 76.38 91 CYS A C 1
ATOM 734 O O . CYS A 1 91 ? -2.600 3.966 -8.125 1.00 76.38 91 CYS A O 1
ATOM 736 N N . ILE A 1 92 ? -1.588 1.961 -8.159 1.00 72.94 92 ILE A N 1
ATOM 737 C CA . ILE A 1 92 ? -2.517 1.320 -7.210 1.00 72.94 92 ILE A CA 1
ATOM 738 C C . ILE A 1 92 ? -2.436 1.991 -5.831 1.00 72.94 92 ILE A C 1
ATOM 740 O O . ILE A 1 92 ? -3.469 2.251 -5.214 1.00 72.94 92 ILE A O 1
ATOM 744 N N . ARG A 1 93 ? -1.230 2.338 -5.360 1.00 73.88 93 ARG A N 1
ATOM 745 C CA . ARG A 1 93 ? -1.041 3.108 -4.115 1.00 73.88 93 ARG A CA 1
ATOM 746 C C . ARG A 1 93 ? -1.678 4.488 -4.185 1.00 73.88 93 ARG A C 1
ATOM 748 O O . ARG A 1 93 ? -2.397 4.871 -3.269 1.00 73.88 93 ARG A O 1
ATOM 755 N N . MET A 1 94 ? -1.456 5.212 -5.277 1.00 72.38 94 MET A N 1
ATOM 756 C CA . MET A 1 94 ? -2.031 6.541 -5.460 1.00 72.38 94 MET A CA 1
ATOM 757 C C . MET A 1 94 ? -3.561 6.482 -5.504 1.00 72.38 94 MET A C 1
ATOM 759 O O . MET A 1 94 ? -4.228 7.333 -4.920 1.00 72.38 94 MET A O 1
ATOM 763 N N . TYR A 1 95 ? -4.122 5.444 -6.127 1.00 74.81 95 TYR A N 1
ATOM 764 C CA . TYR A 1 95 ? -5.560 5.201 -6.123 1.00 74.81 95 TYR A CA 1
ATOM 765 C C . TYR A 1 95 ? -6.087 4.868 -4.718 1.00 74.81 95 TYR A C 1
ATOM 767 O O . TYR A 1 95 ? -7.100 5.429 -4.312 1.00 74.81 95 TYR A O 1
ATOM 775 N N . SER A 1 96 ? -5.378 4.037 -3.946 1.00 71.81 96 SER A N 1
ATOM 776 C CA . SER A 1 96 ? -5.703 3.749 -2.538 1.00 71.81 96 SER A CA 1
ATOM 777 C C . SER A 1 96 ? -5.741 5.026 -1.687 1.00 71.81 96 SER A C 1
ATOM 779 O O . SER A 1 96 ? -6.712 5.265 -0.967 1.00 71.81 96 SER A O 1
ATOM 781 N N . TRP A 1 97 ? -4.728 5.887 -1.829 1.00 71.50 97 TRP A N 1
ATOM 782 C CA . TRP A 1 97 ? -4.645 7.164 -1.116 1.00 71.50 97 TRP A CA 1
ATOM 783 C C . TRP A 1 97 ? -5.794 8.112 -1.488 1.00 71.50 97 TRP A C 1
ATOM 785 O O . TRP A 1 97 ? -6.454 8.687 -0.622 1.00 71.50 97 TRP A O 1
ATOM 795 N N . LEU A 1 98 ? -6.076 8.247 -2.789 1.00 68.62 98 LEU A N 1
ATOM 796 C CA . LEU A 1 98 ? -7.145 9.112 -3.291 1.00 68.62 98 LEU A CA 1
ATOM 797 C C . LEU A 1 98 ? -8.543 8.625 -2.901 1.00 68.62 98 LEU A C 1
ATOM 799 O O . LEU A 1 98 ? -9.410 9.456 -2.641 1.00 68.62 98 LEU A O 1
ATOM 803 N N . ALA A 1 99 ? -8.770 7.311 -2.895 1.00 69.00 99 ALA A N 1
ATOM 804 C CA . ALA A 1 99 ? -10.085 6.729 -2.655 1.00 69.00 99 ALA A CA 1
ATOM 805 C C . ALA A 1 99 ? -10.451 6.650 -1.167 1.00 69.00 99 ALA A C 1
ATOM 807 O O . ALA A 1 99 ? -11.637 6.679 -0.842 1.00 69.00 99 ALA A O 1
ATOM 808 N N . ILE A 1 100 ? -9.457 6.526 -0.280 1.00 68.06 100 ILE A N 1
ATOM 809 C CA . ILE A 1 100 ? -9.683 6.213 1.135 1.00 68.06 100 ILE A CA 1
ATOM 810 C C . ILE A 1 100 ? -9.039 7.274 2.028 1.00 68.06 100 ILE A C 1
ATOM 812 O O . ILE A 1 100 ? -9.737 8.070 2.655 1.00 68.06 100 ILE A O 1
ATOM 816 N N . GLU A 1 101 ? -7.710 7.350 2.042 1.00 64.50 101 GLU A N 1
ATOM 817 C CA . GLU A 1 101 ? -6.964 8.175 3.006 1.00 64.50 101 GLU A CA 1
ATOM 818 C C . GLU A 1 101 ? -7.281 9.674 2.895 1.00 64.50 101 GLU A C 1
ATOM 820 O O . GLU A 1 101 ? -7.344 10.372 3.904 1.00 64.50 101 GLU A O 1
ATOM 825 N N . ARG A 1 102 ? -7.586 10.181 1.693 1.00 65.06 102 ARG A N 1
ATOM 826 C CA . ARG A 1 102 ? -7.936 11.598 1.480 1.00 65.06 102 ARG A CA 1
ATOM 827 C C . ARG A 1 102 ? -9.274 12.019 2.108 1.00 65.06 102 ARG A C 1
ATOM 829 O O . ARG A 1 102 ? -9.540 13.217 2.240 1.00 65.06 102 ARG A O 1
ATOM 836 N N . HIS A 1 103 ? -10.143 11.072 2.456 1.00 63.78 103 HIS A N 1
ATOM 837 C CA . HIS A 1 103 ? -11.468 11.364 3.007 1.00 63.78 103 HIS A CA 1
ATOM 838 C C . HIS A 1 103 ? -11.526 11.323 4.537 1.00 63.78 103 HIS A C 1
ATOM 840 O O . HIS A 1 103 ? -12.449 11.909 5.111 1.00 63.78 103 HIS A O 1
ATOM 846 N N . LEU A 1 104 ? -10.526 10.728 5.187 1.00 62.34 104 LEU A N 1
ATOM 847 C CA . LEU A 1 104 ? -10.432 10.632 6.643 1.00 62.34 104 LEU A CA 1
ATOM 848 C C . LEU A 1 104 ? -9.863 11.904 7.273 1.00 62.34 104 LEU A C 1
ATOM 850 O O . LEU A 1 104 ? -9.245 12.742 6.611 1.00 62.34 104 LEU A O 1
ATOM 854 N N . LYS A 1 105 ? -10.132 12.096 8.567 1.00 57.41 105 LYS A N 1
ATOM 855 C CA . LYS A 1 105 ? -9.434 13.118 9.352 1.00 57.41 105 LYS A CA 1
ATOM 856 C C . LYS A 1 105 ? -8.035 12.580 9.681 1.00 57.41 105 LYS A C 1
ATOM 858 O O . LYS A 1 105 ? -7.896 11.412 10.051 1.00 57.41 105 LYS A O 1
ATOM 863 N N . ALA A 1 106 ? -7.029 13.424 9.448 1.00 56.88 106 ALA A N 1
ATOM 864 C CA . ALA A 1 106 ? -5.656 13.181 9.881 1.00 56.88 106 ALA A CA 1
AT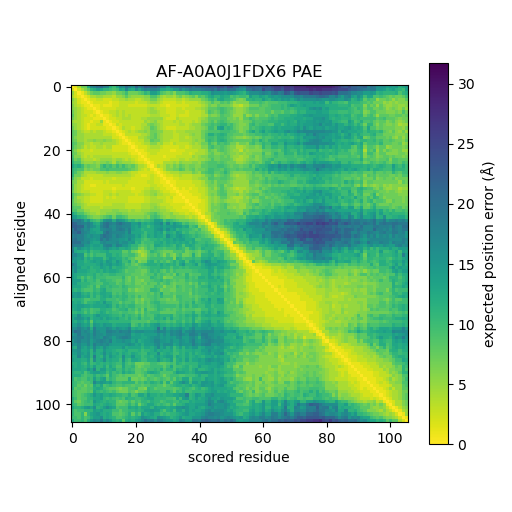OM 865 C C . ALA A 1 106 ? -5.575 13.200 11.409 1.00 56.88 106 ALA A C 1
ATOM 867 O O . ALA A 1 106 ? -6.333 14.001 12.008 1.00 56.88 106 ALA A O 1
#

Foldseek 3Di:
DQDFAAAPQPRDTDAAPVQWFWWQFPNDIGIHGPVSVVVCCVDPCVVRIPPDTLPDPVVVVVLVVQQVVLVVCCVVVVPCVCNVVSVVSVVVSVVSCVVPVVSHDD

Nearest PDB structures (foldseek):
  7f5s-assembly1_LW  TM=7.370E-01  e=2.907E+00  Homo sapiens
  3n1y-assembly1_A-1  TM=5.343E-01  e=6.312E+00  Pseudomonas sp. OX1
  3n20-assembly1_A-1  TM=5.343E-01  e=9.300E+00  Pseudomonas sp. OX1

Mean predicted aligned error: 9.39 Å

Sequence (106 aa):
MKRPIYCEKCYDEIEYCSELVVVFRFLKICAYHDKCYADEMKGLNGMVTSNTSLNSLTANVIVGMYFFLCIFFAIISRRWIGVPIAFILPCIRMYSWLAIERHLKA